Protein AF-A0A536KFS5-F1 (afdb_monomer_lite)

Secondary structure (DSSP, 8-state):
--HHHHHHHHHHHHHHHHHHHHHHHHHHHHHHHTHHHHHHHHHHHHHHHHHHHHHHHHHHHHHHHHHH-HHHHHHTHHHHHHHHHHHHHHHHHHHHHHHHHHTT-TT-TT-HHHHHHHHHHHHHHHHHHHHHHHHHHHHHHHHHHHHHHHS-S----PPPP-

Foldseek 3Di:
DDPVVVVVVVCVCCVVVVVVVVVVVVVVVVCLVVLVVCLVVVLVVLLVVLLVVLVVVLVVVLVVCCVPPVPVCVVCVVVSVVVSNCSRNVVSNVRSVVSSVVSVDSPPPPDPVVVVVVVVVVCVVVVVVVVVVVVVVVVVVVVVVVVDVVVPDDPDPDPDDD

pLDDT: mean 71.2, std 8.99, range [46.97, 86.88]

Structure (mmCIF, N/CA/C/O backbone):
data_AF-A0A536KFS5-F1
#
_entry.id   AF-A0A536KFS5-F1
#
loop_
_atom_site.group_PDB
_atom_site.id
_atom_site.type_symbol
_atom_site.label_atom_id
_atom_site.label_alt_id
_atom_site.label_comp_id
_atom_site.label_asym_id
_atom_site.label_entity_id
_atom_site.label_seq_id
_atom_site.pdbx_PDB_ins_code
_atom_site.Cartn_x
_atom_site.Cartn_y
_atom_site.Cartn_z
_atom_site.occupancy
_atom_site.B_iso_or_equiv
_atom_site.auth_seq_id
_atom_site.auth_comp_id
_atom_site.auth_asym_id
_atom_site.auth_atom_id
_atom_site.pdbx_PDB_model_num
ATOM 1 N N . MET A 1 1 ? -21.446 -21.998 -16.570 1.00 54.97 1 MET A N 1
ATOM 2 C CA . MET A 1 1 ? -21.674 -22.194 -15.118 1.00 54.97 1 MET A CA 1
ATOM 3 C C . MET A 1 1 ? -23.172 -22.225 -14.835 1.00 54.97 1 MET A C 1
ATOM 5 O O . MET A 1 1 ? -23.878 -21.321 -15.257 1.00 54.97 1 MET A O 1
ATOM 9 N N . THR A 1 2 ? -23.673 -23.271 -14.178 1.00 75.81 2 THR A N 1
ATOM 10 C CA . THR A 1 2 ? -25.102 -23.481 -13.879 1.00 75.81 2 THR A CA 1
ATOM 11 C C . THR A 1 2 ? -25.591 -22.550 -12.759 1.00 75.81 2 THR A C 1
ATOM 13 O O . THR A 1 2 ? -24.899 -22.383 -11.758 1.00 75.81 2 THR A O 1
ATOM 16 N N . ARG A 1 3 ? -26.802 -21.974 -12.885 1.00 80.88 3 ARG A N 1
ATOM 17 C CA . ARG A 1 3 ? -27.427 -21.064 -11.888 1.00 80.88 3 ARG A CA 1
ATOM 18 C C . ARG A 1 3 ? -27.338 -21.569 -10.439 1.00 80.88 3 ARG A C 1
ATOM 20 O O . ARG A 1 3 ? -27.138 -20.773 -9.532 1.00 80.88 3 ARG A O 1
ATOM 27 N N . ARG A 1 4 ? -27.426 -22.886 -10.239 1.00 78.12 4 ARG A N 1
ATOM 28 C CA . ARG A 1 4 ? -27.349 -23.548 -8.929 1.00 78.12 4 ARG A CA 1
ATOM 29 C C . ARG A 1 4 ? -25.976 -23.401 -8.256 1.00 78.12 4 ARG A C 1
ATOM 31 O O . ARG A 1 4 ? -25.915 -23.082 -7.079 1.00 78.12 4 ARG A O 1
ATOM 38 N N . ARG A 1 5 ? -24.884 -23.514 -9.025 1.00 75.00 5 ARG A N 1
ATOM 39 C CA . ARG A 1 5 ? -23.508 -23.279 -8.541 1.00 75.00 5 ARG A CA 1
ATOM 40 C C . ARG A 1 5 ? -23.304 -21.822 -8.126 1.00 75.00 5 ARG A C 1
ATOM 42 O O . ARG A 1 5 ? -22.660 -21.558 -7.124 1.00 75.00 5 ARG A O 1
ATOM 49 N N . LEU A 1 6 ? -23.875 -20.879 -8.879 1.00 76.00 6 LEU A N 1
ATOM 50 C CA . LEU A 1 6 ? -23.825 -19.453 -8.534 1.00 76.00 6 LEU A CA 1
ATOM 51 C C . LEU A 1 6 ? -24.622 -19.142 -7.259 1.00 76.00 6 LEU A C 1
ATOM 53 O O . LEU A 1 6 ? -24.188 -18.315 -6.467 1.00 76.00 6 LEU A O 1
ATOM 57 N N . GLN A 1 7 ? -25.755 -19.815 -7.041 1.00 79.44 7 GLN A N 1
ATOM 58 C CA . GLN A 1 7 ? -26.536 -19.690 -5.807 1.00 79.44 7 GLN A CA 1
ATOM 59 C C . GLN A 1 7 ? -25.817 -20.309 -4.605 1.00 79.44 7 GLN A C 1
ATOM 61 O O . GLN A 1 7 ? -25.775 -19.685 -3.553 1.00 79.44 7 GLN A O 1
ATOM 66 N N . GLU A 1 8 ? -25.206 -21.485 -4.764 1.00 80.56 8 GLU A N 1
ATOM 67 C CA . GLU A 1 8 ? -24.381 -22.115 -3.723 1.00 80.56 8 GLU A CA 1
ATOM 68 C C . GLU A 1 8 ? -23.191 -21.231 -3.345 1.00 80.56 8 GLU A C 1
ATOM 70 O O . GLU A 1 8 ? -22.988 -20.949 -2.168 1.00 80.56 8 GLU A O 1
ATOM 75 N N . ILE A 1 9 ? -22.448 -20.721 -4.333 1.00 79.81 9 ILE A N 1
ATOM 76 C CA . ILE A 1 9 ? -21.336 -19.794 -4.092 1.00 79.81 9 ILE A CA 1
ATOM 77 C C . ILE A 1 9 ? -21.851 -18.515 -3.430 1.00 79.81 9 ILE A C 1
ATOM 79 O O . ILE A 1 9 ? -21.252 -18.056 -2.468 1.00 79.81 9 ILE A O 1
ATOM 83 N N . GLY A 1 10 ? -22.972 -17.959 -3.894 1.00 78.62 10 GLY A N 1
ATOM 84 C CA . GLY A 1 10 ? -23.570 -16.765 -3.301 1.00 78.62 10 GLY A CA 1
ATOM 85 C C . GLY A 1 10 ? -23.958 -16.965 -1.836 1.00 78.62 10 GLY A C 1
ATOM 86 O O . GLY A 1 10 ? -23.641 -16.124 -1.003 1.00 78.62 10 GLY A O 1
ATOM 87 N N . LEU A 1 11 ? -24.580 -18.096 -1.503 1.00 79.00 11 LEU A N 1
ATOM 88 C CA . LEU A 1 11 ? -24.971 -18.435 -0.134 1.00 79.00 11 LEU A CA 1
ATOM 89 C C . LEU A 1 11 ? -23.759 -18.679 0.768 1.00 79.00 11 LEU A C 1
ATOM 91 O O . LEU A 1 11 ? -23.747 -18.206 1.900 1.00 79.00 11 LEU A O 1
ATOM 95 N N . VAL A 1 12 ? -22.723 -19.357 0.267 1.00 79.12 12 VAL A N 1
ATOM 96 C CA . VAL A 1 12 ? -21.470 -19.574 1.006 1.00 79.12 12 VAL A CA 1
ATOM 97 C C . VAL A 1 12 ? -20.737 -18.255 1.226 1.00 79.12 12 VAL A C 1
ATOM 99 O O . VAL A 1 12 ? -20.301 -17.969 2.337 1.00 79.12 12 VAL A O 1
ATOM 102 N N . VAL A 1 13 ? -20.641 -17.417 0.195 1.00 80.00 13 VAL A N 1
ATOM 103 C CA . VAL A 1 13 ? -20.000 -16.104 0.290 1.00 80.00 13 VAL A CA 1
ATOM 104 C C . VAL A 1 13 ? -20.747 -15.228 1.287 1.00 80.00 13 VAL A C 1
ATOM 106 O O . VAL A 1 13 ? -20.116 -14.692 2.185 1.00 80.00 13 VAL A O 1
ATOM 109 N N . VAL A 1 14 ? -22.075 -15.125 1.208 1.00 82.81 14 VAL A N 1
ATOM 110 C CA . VAL A 1 14 ? -22.859 -14.339 2.175 1.00 82.81 14 VAL A CA 1
ATOM 111 C C . VAL A 1 14 ? -22.716 -14.916 3.587 1.00 82.81 14 VAL A C 1
ATOM 113 O O . VAL A 1 14 ? -22.417 -14.174 4.519 1.00 82.81 14 VAL A O 1
ATOM 116 N N . GLY A 1 15 ? -22.830 -16.237 3.742 1.00 81.75 15 GLY A N 1
ATOM 117 C CA . GLY A 1 15 ? -22.716 -16.914 5.034 1.00 81.75 15 GLY A CA 1
ATOM 118 C C . GLY A 1 15 ? -21.348 -16.769 5.706 1.00 81.75 15 GLY A C 1
ATOM 119 O O . GLY A 1 15 ? -21.280 -16.775 6.930 1.00 81.75 15 GLY A O 1
ATOM 120 N N . VAL A 1 16 ? -20.269 -16.599 4.936 1.00 86.88 16 VAL A N 1
ATOM 121 C CA . VAL A 1 16 ? -18.904 -16.397 5.455 1.00 86.88 16 VAL A CA 1
ATOM 122 C C . VAL A 1 16 ? -18.572 -14.911 5.620 1.00 86.88 16 VAL A C 1
ATOM 124 O O . VAL A 1 16 ? -17.959 -14.516 6.609 1.00 86.88 16 VAL A O 1
ATOM 127 N N . VAL A 1 17 ? -19.000 -14.058 4.690 1.00 85.00 17 VAL A N 1
ATOM 128 C CA . VAL A 1 17 ? -18.705 -12.619 4.718 1.00 85.00 17 VAL A CA 1
ATOM 129 C C . VAL A 1 17 ? -19.412 -11.929 5.881 1.00 85.00 17 VAL A C 1
ATOM 131 O O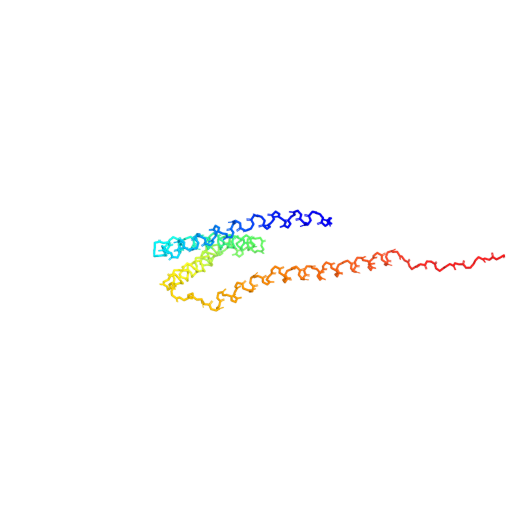 . VAL A 1 17 ? -18.810 -11.070 6.521 1.00 85.00 17 VAL A O 1
ATOM 134 N N . THR A 1 18 ? -20.651 -12.307 6.203 1.00 78.25 18 THR A N 1
ATOM 135 C CA . THR A 1 18 ? -21.397 -11.704 7.318 1.00 78.25 18 THR A CA 1
ATOM 136 C C . THR A 1 18 ? -20.687 -11.857 8.675 1.00 78.25 18 THR A C 1
ATOM 138 O O . THR A 1 18 ? -20.436 -10.831 9.312 1.00 78.25 18 THR A O 1
ATOM 141 N N . PRO A 1 19 ? -20.301 -13.063 9.138 1.00 85.94 19 PRO A N 1
ATOM 142 C CA . PRO A 1 19 ? -19.584 -13.209 10.405 1.00 85.94 19 PRO A CA 1
ATOM 143 C C . PRO A 1 19 ? -18.189 -12.571 10.378 1.00 85.94 19 PRO A C 1
ATOM 145 O O . PRO A 1 19 ? -17.787 -11.975 11.376 1.00 85.94 19 PRO A O 1
ATOM 148 N N . ILE A 1 20 ? -17.476 -12.605 9.245 1.00 85.12 20 ILE A N 1
ATOM 149 C CA . ILE A 1 20 ? -16.197 -11.886 9.095 1.00 85.12 20 ILE A CA 1
ATOM 150 C C . ILE A 1 20 ? -16.399 -10.375 9.265 1.00 85.12 20 ILE A C 1
ATOM 152 O O . ILE A 1 20 ? -15.620 -9.724 9.958 1.00 85.12 20 ILE A O 1
ATOM 156 N N . GLY A 1 21 ? -17.460 -9.817 8.679 1.00 81.06 21 GLY A N 1
ATOM 157 C CA . GLY A 1 21 ? -17.812 -8.407 8.821 1.00 81.06 21 GLY A CA 1
ATOM 158 C C . GLY A 1 21 ? -18.091 -8.021 10.273 1.00 81.06 21 GLY A C 1
ATOM 159 O O . GLY A 1 21 ? -17.579 -7.010 10.747 1.00 81.06 21 GLY A O 1
ATOM 160 N N . ILE A 1 22 ? -18.832 -8.853 11.011 1.00 80.94 22 ILE A N 1
ATOM 161 C CA . ILE A 1 22 ? -19.108 -8.628 12.440 1.00 80.94 22 ILE A CA 1
ATOM 162 C C . ILE A 1 22 ? -17.810 -8.657 13.260 1.00 80.94 22 ILE A C 1
ATOM 164 O O . ILE A 1 22 ? -17.589 -7.769 14.086 1.00 80.94 22 ILE A O 1
ATOM 168 N N . LEU A 1 23 ? -16.926 -9.629 13.006 1.00 83.25 23 LEU A N 1
ATOM 169 C CA . LEU A 1 23 ? -15.613 -9.698 13.655 1.00 83.25 23 LEU A CA 1
ATOM 170 C C . LEU A 1 23 ? -14.772 -8.450 13.365 1.00 83.25 23 LEU A C 1
ATOM 172 O O . LEU A 1 23 ? -14.175 -7.891 14.284 1.00 83.25 23 LEU A O 1
ATOM 176 N N . ALA A 1 24 ? -14.764 -7.982 12.115 1.00 80.62 24 ALA A N 1
ATOM 177 C CA . ALA A 1 24 ? -14.022 -6.793 11.712 1.00 80.62 24 ALA A CA 1
ATOM 178 C C . ALA A 1 24 ? -14.534 -5.524 12.412 1.00 80.62 24 ALA A C 1
ATOM 180 O O . ALA A 1 24 ? -13.728 -4.732 12.899 1.00 80.62 24 ALA A O 1
ATOM 181 N N . VAL A 1 25 ? -15.856 -5.339 12.516 1.00 82.06 25 VAL A N 1
ATOM 182 C CA . VAL A 1 25 ? -16.447 -4.178 13.207 1.00 82.06 25 VAL A CA 1
ATOM 183 C C . VAL A 1 25 ? -16.143 -4.215 14.704 1.00 82.06 25 VAL A C 1
ATOM 185 O O . VAL A 1 25 ? -15.776 -3.191 15.279 1.00 82.06 25 VAL A O 1
ATOM 188 N N . ASN A 1 26 ? -16.243 -5.384 15.340 1.00 74.94 26 ASN A N 1
ATOM 189 C CA . ASN A 1 26 ? -15.949 -5.518 16.766 1.00 74.94 26 ASN A CA 1
ATOM 190 C C . ASN A 1 26 ? -14.460 -5.261 17.063 1.00 74.94 26 ASN A C 1
ATOM 192 O O . ASN A 1 26 ? -14.117 -4.516 17.981 1.00 74.94 26 ASN A O 1
ATOM 196 N N . ALA A 1 27 ? -13.568 -5.795 16.223 1.00 76.56 27 ALA A N 1
ATOM 197 C CA . ALA A 1 27 ? -12.141 -5.501 16.297 1.00 76.56 27 ALA A CA 1
ATOM 198 C C . ALA A 1 27 ? -11.857 -4.003 16.097 1.00 76.56 27 ALA A C 1
ATOM 200 O O . ALA A 1 27 ? -11.077 -3.425 16.850 1.00 76.56 27 ALA A O 1
ATOM 201 N N . ALA A 1 28 ? -12.523 -3.347 15.141 1.00 74.06 28 ALA A N 1
ATOM 202 C CA . ALA A 1 28 ? -12.381 -1.909 14.922 1.00 74.06 28 ALA A CA 1
ATOM 203 C C . ALA A 1 28 ? -12.831 -1.092 16.144 1.00 74.06 28 ALA A C 1
ATOM 205 O O . ALA A 1 28 ? -12.130 -0.165 16.544 1.00 74.06 28 ALA A O 1
ATOM 206 N N . ALA A 1 29 ? -13.947 -1.459 16.779 1.00 76.31 29 ALA A N 1
ATOM 207 C CA . ALA A 1 29 ? -14.427 -0.806 17.997 1.00 76.31 29 ALA A CA 1
ATOM 208 C C . ALA A 1 29 ? -13.441 -0.966 19.169 1.00 76.31 29 ALA A C 1
ATOM 210 O O . ALA A 1 29 ? -13.181 -0.011 19.903 1.00 76.31 29 ALA A O 1
ATOM 211 N N . PHE A 1 30 ? -12.848 -2.153 19.317 1.00 77.81 30 PHE A N 1
ATOM 212 C CA . PHE A 1 30 ? -11.805 -2.410 20.308 1.00 77.81 30 PHE A CA 1
ATOM 213 C C . PHE A 1 30 ? -10.545 -1.574 20.046 1.00 77.81 30 PHE A C 1
ATOM 215 O O . PHE A 1 30 ? -10.058 -0.892 20.947 1.00 77.81 30 PHE A O 1
ATOM 222 N N . VAL A 1 31 ? -10.062 -1.552 18.798 1.00 77.19 31 VAL A N 1
ATOM 223 C CA . VAL A 1 31 ? -8.906 -0.737 18.395 1.00 77.19 31 VAL A CA 1
ATOM 224 C C . VAL A 1 31 ? -9.178 0.742 18.645 1.00 77.19 31 VAL A C 1
ATOM 226 O O . VAL A 1 31 ? -8.319 1.405 19.211 1.00 77.19 31 VAL A O 1
ATOM 229 N N . MET A 1 32 ? -10.373 1.251 18.315 1.00 73.69 32 MET A N 1
ATOM 230 C CA . MET A 1 32 ? -10.771 2.637 18.597 1.00 73.69 32 MET A CA 1
ATOM 231 C C . MET A 1 32 ? -10.704 2.975 20.090 1.00 73.69 32 MET A C 1
ATOM 233 O O . MET A 1 32 ? -10.247 4.054 20.460 1.00 73.69 32 MET A O 1
ATOM 237 N N . ARG A 1 33 ? -11.107 2.042 20.958 1.00 75.94 33 ARG A N 1
ATOM 238 C CA . ARG A 1 33 ? -11.070 2.226 22.414 1.00 75.94 33 ARG A CA 1
ATOM 239 C C . ARG A 1 33 ? -9.652 2.194 22.991 1.00 75.94 33 ARG A C 1
ATOM 241 O O . ARG A 1 33 ? -9.429 2.754 24.063 1.00 75.94 33 ARG A O 1
ATOM 248 N N . HIS A 1 34 ? -8.703 1.553 22.311 1.00 78.00 34 HIS A N 1
ATOM 249 C CA . HIS A 1 34 ? -7.307 1.403 22.748 1.00 78.00 34 HIS A CA 1
ATOM 250 C C . HIS A 1 34 ? -6.314 2.024 21.753 1.00 78.00 34 HIS A C 1
ATOM 252 O O . HIS A 1 34 ? -5.152 1.626 21.673 1.00 78.00 34 HIS A O 1
ATOM 258 N N . LEU A 1 35 ? -6.762 3.035 20.998 1.00 71.44 35 LEU A N 1
ATOM 259 C CA . LEU A 1 35 ? -5.992 3.666 19.924 1.00 71.44 35 LEU A CA 1
ATOM 260 C C . LEU A 1 35 ? -4.605 4.101 20.385 1.00 71.44 35 LEU A C 1
ATOM 262 O O . LEU A 1 35 ? -3.624 3.847 19.698 1.00 71.44 35 LEU A O 1
ATOM 266 N N . THR A 1 36 ? -4.503 4.714 21.560 1.00 71.44 36 THR A N 1
ATOM 267 C CA . THR A 1 36 ? -3.236 5.227 22.092 1.00 71.44 36 THR A CA 1
ATOM 268 C C . THR A 1 36 ? -2.177 4.131 22.243 1.00 71.44 36 THR A C 1
ATOM 270 O O . THR A 1 36 ? -1.013 4.365 21.928 1.00 71.44 36 THR A O 1
ATOM 273 N N . GLU A 1 37 ? -2.584 2.927 22.644 1.00 75.75 37 GLU A N 1
ATOM 274 C CA . GLU A 1 37 ? -1.699 1.771 22.824 1.00 75.75 37 GLU A CA 1
ATOM 275 C C . GLU A 1 37 ? -1.390 1.087 21.483 1.00 75.75 37 GLU A C 1
ATOM 277 O O . GLU A 1 37 ? -0.242 0.742 21.199 1.00 75.75 37 GLU A O 1
ATOM 282 N N . PHE A 1 38 ? -2.387 0.960 20.599 1.00 77.25 38 PHE A N 1
ATOM 283 C CA . PHE A 1 38 ? -2.222 0.318 19.289 1.00 77.25 38 PHE A CA 1
ATOM 284 C C . PHE A 1 38 ? -1.524 1.189 18.243 1.00 77.25 38 PHE A C 1
ATOM 286 O O . PHE A 1 38 ? -1.043 0.668 17.239 1.00 77.25 38 PHE A O 1
ATOM 293 N N . ARG A 1 39 ? -1.434 2.502 18.454 1.00 77.19 39 ARG A N 1
ATOM 294 C CA . ARG A 1 39 ? -0.876 3.466 17.495 1.00 77.19 39 ARG A CA 1
ATOM 295 C C . ARG A 1 39 ? 0.535 3.145 17.043 1.00 77.19 39 ARG A C 1
ATOM 297 O O . ARG A 1 39 ? 0.812 3.153 15.845 1.00 77.19 39 ARG A O 1
ATOM 304 N N . VAL A 1 40 ? 1.417 2.852 17.993 1.00 76.56 40 VAL A N 1
ATOM 305 C CA . VAL A 1 40 ? 2.806 2.495 17.686 1.00 76.56 40 VAL A CA 1
ATOM 306 C C . VAL A 1 40 ? 2.854 1.143 16.980 1.00 76.56 40 VAL A C 1
ATOM 308 O O . VAL A 1 40 ? 3.579 0.998 16.001 1.00 76.56 40 VAL A O 1
ATOM 311 N N . GLY A 1 41 ? 2.024 0.186 17.407 1.00 81.88 41 GLY A N 1
ATOM 312 C CA . GLY A 1 41 ? 1.909 -1.126 16.770 1.00 81.88 41 GLY A CA 1
ATOM 313 C C . GLY A 1 41 ? 1.434 -1.046 15.317 1.00 81.88 41 GLY A C 1
ATOM 314 O O . GLY A 1 41 ? 2.047 -1.650 14.442 1.00 81.88 41 GLY A O 1
ATOM 315 N N . LEU A 1 42 ? 0.397 -0.254 15.032 1.00 81.00 42 LEU A N 1
ATOM 316 C CA . LEU A 1 42 ? -0.122 -0.034 13.679 1.00 81.00 42 LEU A CA 1
ATOM 317 C C . LEU A 1 42 ? 0.872 0.730 12.803 1.00 81.00 42 LEU A C 1
ATOM 319 O O . LEU A 1 42 ? 1.073 0.352 11.652 1.00 81.00 42 LEU A O 1
ATOM 323 N N . ALA A 1 43 ? 1.532 1.761 13.336 1.00 79.25 43 ALA A N 1
ATOM 324 C CA . ALA A 1 43 ? 2.570 2.483 12.605 1.00 79.25 43 ALA A CA 1
ATOM 325 C C . ALA A 1 43 ? 3.773 1.579 12.287 1.00 79.25 43 ALA A C 1
ATOM 327 O O . ALA A 1 43 ? 4.267 1.588 11.160 1.00 79.25 43 ALA A O 1
ATOM 328 N N . ALA A 1 44 ? 4.206 0.748 13.240 1.00 78.56 44 ALA A N 1
ATOM 329 C CA . ALA A 1 44 ? 5.272 -0.228 13.035 1.00 78.56 44 ALA A CA 1
ATOM 330 C C . ALA A 1 44 ? 4.868 -1.304 12.017 1.00 78.56 44 ALA A C 1
ATOM 332 O O . ALA A 1 44 ? 5.635 -1.604 11.106 1.00 78.56 44 ALA A O 1
ATOM 333 N N . ALA A 1 45 ? 3.650 -1.841 12.109 1.00 81.44 45 ALA A N 1
ATOM 334 C CA . ALA A 1 45 ? 3.132 -2.814 11.151 1.00 81.44 45 ALA A CA 1
ATOM 335 C C . ALA A 1 45 ? 3.024 -2.221 9.737 1.00 81.44 45 ALA A C 1
ATOM 337 O O . ALA A 1 45 ? 3.430 -2.866 8.770 1.00 81.44 45 ALA A O 1
ATOM 338 N N . ALA A 1 46 ? 2.547 -0.979 9.608 1.00 82.88 46 ALA A N 1
ATOM 339 C CA . ALA A 1 46 ? 2.501 -0.258 8.340 1.00 82.88 46 ALA A CA 1
ATOM 340 C C . ALA A 1 46 ? 3.907 -0.029 7.764 1.00 82.88 46 ALA A C 1
ATOM 342 O O . ALA A 1 46 ? 4.112 -0.207 6.565 1.00 82.88 46 ALA A O 1
ATOM 343 N N . LEU A 1 47 ? 4.886 0.299 8.613 1.00 79.06 47 LEU A N 1
ATOM 344 C CA . LEU A 1 47 ? 6.284 0.451 8.212 1.00 79.06 47 LEU A CA 1
ATOM 345 C C . LEU A 1 47 ? 6.865 -0.871 7.704 1.00 79.06 47 LEU A C 1
ATOM 347 O O . LEU A 1 47 ? 7.418 -0.910 6.608 1.00 79.06 47 LEU A O 1
ATOM 351 N N . VAL A 1 48 ? 6.702 -1.959 8.462 1.00 83.25 48 VAL A N 1
ATOM 352 C CA . VAL A 1 48 ? 7.198 -3.293 8.089 1.00 83.25 48 VAL A CA 1
ATOM 353 C C . VAL A 1 48 ? 6.535 -3.770 6.799 1.00 83.25 48 VAL A C 1
ATOM 355 O O . VAL A 1 48 ? 7.225 -4.191 5.873 1.00 83.25 48 VAL A O 1
ATOM 358 N N . SER A 1 49 ? 5.211 -3.649 6.692 1.00 80.56 49 SER A N 1
ATOM 359 C CA . SER A 1 49 ? 4.478 -4.023 5.481 1.00 80.56 49 SER A CA 1
ATOM 360 C C . SER A 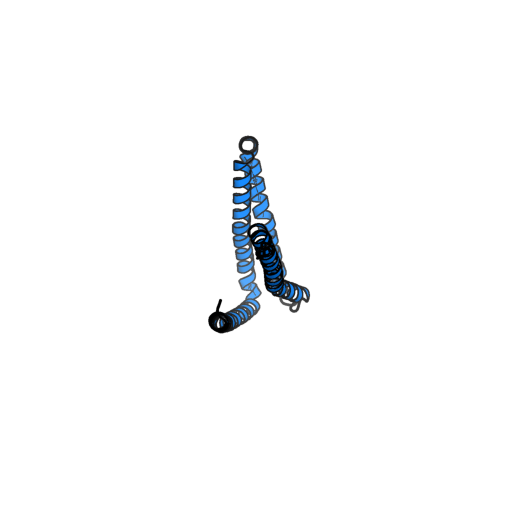1 49 ? 4.902 -3.177 4.280 1.00 80.56 49 SER A C 1
ATOM 362 O O . SER A 1 49 ? 5.093 -3.720 3.192 1.00 80.56 49 SER A O 1
ATOM 364 N N . GLY A 1 50 ? 5.090 -1.867 4.465 1.00 75.81 50 GLY A N 1
ATOM 365 C CA . GLY A 1 50 ? 5.588 -0.965 3.430 1.00 75.81 50 GLY A CA 1
ATOM 366 C C . GLY A 1 50 ? 6.989 -1.354 2.969 1.00 75.81 50 GLY A C 1
ATOM 367 O O . GLY A 1 50 ? 7.227 -1.474 1.770 1.00 75.81 50 GLY A O 1
ATOM 368 N N . MET A 1 51 ? 7.900 -1.637 3.903 1.00 76.81 51 MET A N 1
ATOM 369 C CA . MET A 1 51 ? 9.267 -2.045 3.577 1.00 76.81 51 MET A CA 1
ATOM 370 C C . MET A 1 51 ? 9.306 -3.382 2.845 1.00 76.81 51 MET A C 1
ATOM 372 O O . MET A 1 51 ? 10.079 -3.528 1.903 1.00 76.81 51 MET A O 1
ATOM 376 N N . LEU A 1 52 ? 8.467 -4.344 3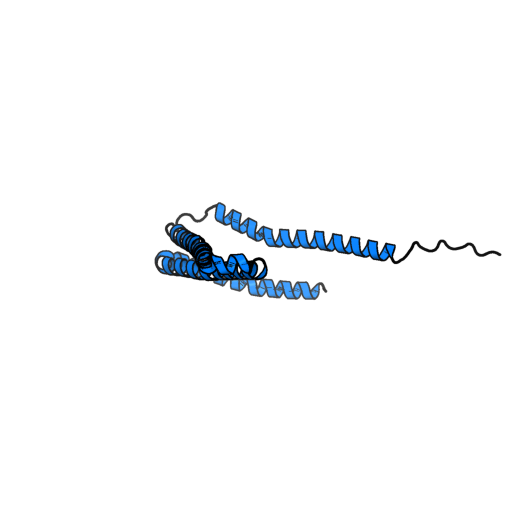.234 1.00 85.69 52 LEU A N 1
ATOM 377 C CA . LEU A 1 52 ? 8.363 -5.623 2.536 1.00 85.69 52 LEU A CA 1
ATOM 378 C C . LEU A 1 52 ? 7.825 -5.424 1.115 1.00 85.69 52 LEU A C 1
ATOM 380 O O . LEU A 1 52 ? 8.467 -5.847 0.156 1.00 85.69 52 LEU A O 1
ATOM 384 N N . LEU A 1 53 ? 6.695 -4.730 0.954 1.00 76.94 53 LEU A N 1
ATOM 385 C CA . LEU A 1 53 ? 6.052 -4.551 -0.350 1.00 76.94 53 LEU A CA 1
ATOM 386 C C . LEU A 1 53 ? 6.924 -3.730 -1.311 1.00 76.94 53 LEU A C 1
ATOM 388 O O . LEU A 1 53 ? 7.167 -4.139 -2.450 1.00 76.94 53 LEU A O 1
ATOM 392 N N . ASN A 1 54 ? 7.461 -2.608 -0.831 1.00 79.75 54 ASN A N 1
ATOM 393 C CA . ASN A 1 54 ? 8.374 -1.780 -1.608 1.00 79.75 54 ASN A CA 1
ATOM 394 C C . ASN A 1 54 ? 9.709 -2.506 -1.837 1.00 79.75 54 ASN A C 1
ATOM 396 O O . ASN A 1 54 ? 10.289 -2.383 -2.911 1.00 79.75 54 ASN A O 1
ATOM 400 N N . GLY A 1 55 ? 10.185 -3.309 -0.880 1.00 77.31 55 GLY A N 1
ATOM 401 C CA . GLY A 1 55 ? 11.390 -4.134 -1.006 1.00 77.31 55 GLY A CA 1
ATOM 402 C C . GLY A 1 55 ? 11.289 -5.170 -2.123 1.00 77.31 55 GLY A C 1
ATOM 403 O O . GLY A 1 55 ? 12.225 -5.317 -2.911 1.00 77.31 55 GLY A O 1
ATOM 404 N N . LEU A 1 56 ? 10.134 -5.831 -2.263 1.00 79.62 56 LEU A N 1
ATOM 405 C CA . LEU A 1 56 ? 9.847 -6.706 -3.402 1.00 79.62 56 LEU A CA 1
ATOM 406 C C . LEU A 1 56 ? 9.827 -5.930 -4.727 1.00 79.62 56 LEU A C 1
ATOM 408 O O . LEU A 1 56 ? 10.396 -6.404 -5.712 1.00 79.62 56 LEU A O 1
ATOM 412 N N . ALA A 1 57 ? 9.227 -4.737 -4.756 1.00 75.19 57 ALA A N 1
ATOM 413 C CA . ALA A 1 57 ? 9.218 -3.882 -5.943 1.00 75.19 57 ALA A CA 1
ATOM 414 C C . ALA A 1 57 ? 10.636 -3.429 -6.337 1.00 75.19 57 ALA A C 1
ATOM 416 O O . ALA A 1 57 ? 11.012 -3.502 -7.506 1.00 75.19 57 ALA A O 1
ATOM 417 N N . ALA A 1 58 ? 11.459 -3.044 -5.362 1.00 76.88 58 ALA A N 1
ATOM 418 C CA . ALA A 1 58 ? 12.851 -2.667 -5.569 1.00 76.88 58 ALA A CA 1
ATOM 419 C C . ALA A 1 58 ? 13.705 -3.852 -6.038 1.00 76.88 58 ALA A C 1
ATOM 421 O O . ALA A 1 58 ? 14.509 -3.717 -6.960 1.00 76.88 58 ALA A O 1
ATOM 422 N N . TRP A 1 59 ? 13.496 -5.041 -5.469 1.00 80.12 59 TRP A N 1
ATOM 423 C CA . TRP A 1 59 ? 14.139 -6.264 -5.942 1.00 80.12 59 TRP A CA 1
ATOM 424 C C . TRP A 1 59 ? 13.731 -6.604 -7.380 1.00 80.12 59 TRP A C 1
ATOM 426 O O . TRP A 1 59 ? 14.589 -6.931 -8.202 1.00 80.12 59 TRP A O 1
ATOM 436 N N . ALA A 1 60 ? 12.445 -6.478 -7.716 1.00 78.44 60 ALA A N 1
ATOM 437 C CA . ALA A 1 60 ? 11.949 -6.681 -9.073 1.00 78.44 60 ALA A CA 1
ATOM 438 C C . ALA A 1 60 ? 12.556 -5.664 -10.056 1.00 78.44 60 ALA A C 1
ATOM 440 O O . ALA A 1 60 ? 13.004 -6.054 -11.136 1.00 78.44 60 ALA A O 1
ATOM 441 N N . ALA A 1 61 ? 12.662 -4.392 -9.660 1.00 75.56 61 ALA A N 1
ATOM 442 C CA . ALA A 1 61 ? 13.285 -3.332 -10.450 1.00 75.56 61 ALA A CA 1
ATOM 443 C C . ALA A 1 61 ? 14.782 -3.592 -10.689 1.00 75.56 61 ALA A C 1
ATOM 445 O O . ALA A 1 61 ? 15.253 -3.520 -11.824 1.00 75.56 61 ALA A O 1
ATOM 446 N N . ILE A 1 62 ? 15.525 -3.992 -9.651 1.00 78.31 62 ILE A N 1
ATOM 447 C CA . ILE A 1 62 ? 16.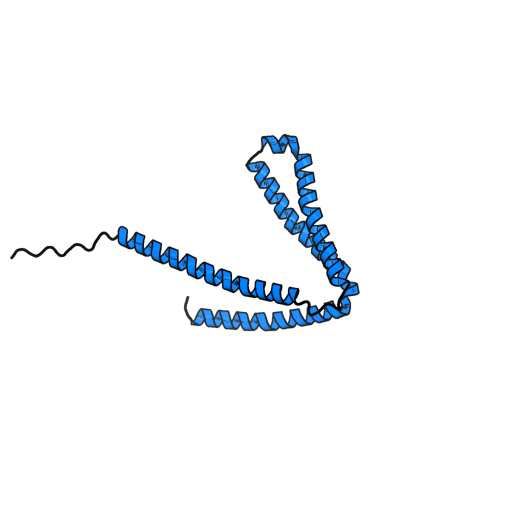932 -4.397 -9.773 1.00 78.31 62 ILE A CA 1
ATOM 448 C C . ILE A 1 62 ? 17.070 -5.615 -10.692 1.00 78.31 62 ILE A C 1
ATOM 450 O O . ILE A 1 62 ? 17.965 -5.663 -11.537 1.00 78.31 62 ILE A O 1
ATOM 454 N N . ARG A 1 63 ? 16.196 -6.616 -10.547 1.00 77.38 63 ARG A N 1
ATOM 455 C CA . ARG A 1 63 ? 16.208 -7.826 -11.378 1.00 77.38 63 ARG A CA 1
ATOM 456 C C . ARG A 1 63 ? 15.943 -7.502 -12.847 1.00 77.38 63 ARG A C 1
ATOM 458 O O . ARG A 1 63 ? 16.573 -8.106 -13.714 1.00 77.38 63 ARG A O 1
ATOM 465 N N . PHE A 1 64 ? 15.051 -6.556 -13.123 1.00 72.19 64 PHE A N 1
ATOM 466 C CA . PHE A 1 64 ? 14.782 -6.054 -14.467 1.00 72.19 64 PHE A CA 1
ATOM 467 C C . PHE A 1 64 ? 15.991 -5.293 -15.035 1.00 72.19 64 PHE A C 1
ATOM 469 O O . PHE A 1 64 ? 16.449 -5.606 -16.133 1.00 72.19 64 PHE A O 1
ATOM 476 N N . ALA A 1 65 ? 16.586 -4.385 -14.254 1.00 70.62 65 ALA A N 1
ATOM 477 C CA . ALA A 1 65 ? 17.777 -3.630 -14.647 1.00 70.62 65 ALA A CA 1
ATOM 478 C C . ALA A 1 65 ? 18.986 -4.539 -14.935 1.00 70.62 65 ALA A C 1
ATOM 480 O O . ALA A 1 65 ? 19.656 -4.367 -15.950 1.00 70.62 65 ALA A O 1
ATOM 481 N N . ARG A 1 66 ? 19.223 -5.568 -14.108 1.00 69.44 66 ARG A N 1
ATOM 482 C CA . ARG A 1 66 ? 20.295 -6.558 -14.332 1.00 69.44 66 ARG A CA 1
ATOM 483 C C . ARG A 1 66 ? 20.118 -7.364 -15.617 1.00 69.44 66 ARG A C 1
ATOM 485 O O . ARG A 1 66 ? 21.117 -7.772 -16.198 1.00 69.44 66 ARG A O 1
ATOM 492 N N . ARG A 1 67 ? 18.876 -7.634 -16.031 1.00 73.69 67 ARG A N 1
ATOM 493 C CA . ARG A 1 67 ? 18.583 -8.397 -17.256 1.00 73.69 67 ARG A CA 1
ATOM 494 C C . ARG A 1 67 ? 18.701 -7.546 -18.518 1.00 73.69 67 ARG A C 1
ATOM 496 O O . ARG A 1 67 ? 19.170 -8.059 -19.523 1.00 73.69 67 ARG A O 1
ATOM 503 N N . ASN A 1 68 ? 18.310 -6.273 -18.452 1.00 73.25 68 ASN A N 1
ATOM 504 C CA . ASN A 1 68 ? 18.241 -5.404 -19.629 1.00 73.25 68 ASN A CA 1
ATOM 505 C C . ASN A 1 68 ? 19.474 -4.506 -19.826 1.00 73.25 68 ASN A C 1
ATOM 507 O O . ASN A 1 68 ? 19.732 -4.091 -20.949 1.00 73.25 68 ASN A O 1
ATOM 511 N N . ALA A 1 69 ? 20.244 -4.208 -18.773 1.00 67.06 69 ALA A N 1
ATOM 512 C CA . ALA A 1 69 ? 21.423 -3.337 -18.848 1.00 67.06 69 ALA A CA 1
ATOM 513 C C . ALA A 1 69 ? 22.567 -3.819 -17.923 1.00 67.06 69 ALA A C 1
ATOM 515 O O . ALA A 1 69 ? 22.899 -3.158 -16.933 1.00 67.06 69 ALA A O 1
ATOM 516 N N . PRO A 1 70 ? 23.196 -4.974 -18.221 1.00 70.88 70 PRO A N 1
ATOM 517 C CA . PRO A 1 70 ? 24.191 -5.591 -17.340 1.00 70.88 70 PRO A CA 1
ATOM 518 C C . PRO A 1 70 ? 25.480 -4.764 -17.175 1.00 70.88 70 PRO A C 1
ATOM 520 O O . PRO A 1 70 ? 26.047 -4.756 -16.083 1.00 70.88 70 PRO A O 1
ATOM 523 N N . LEU A 1 71 ? 25.913 -4.038 -18.214 1.00 64.81 71 LEU A N 1
ATOM 524 C CA . LEU A 1 71 ? 27.133 -3.213 -18.202 1.00 64.81 71 LEU A CA 1
ATOM 525 C C . LEU A 1 71 ? 27.014 -1.987 -17.278 1.00 64.81 71 LEU A C 1
ATOM 527 O O . LEU A 1 71 ? 27.866 -1.791 -16.418 1.00 64.81 71 LEU A O 1
ATOM 531 N N . LEU A 1 72 ? 25.916 -1.222 -17.358 1.00 62.59 72 LEU A N 1
ATOM 532 C CA . LEU A 1 72 ? 25.673 -0.082 -16.455 1.00 62.59 72 LEU A CA 1
ATOM 533 C C . LEU A 1 72 ? 25.469 -0.525 -14.998 1.00 62.59 72 LEU A C 1
ATOM 535 O O . LEU A 1 72 ? 25.864 0.171 -14.064 1.00 62.59 72 LEU A O 1
ATOM 539 N N . TYR A 1 73 ? 24.844 -1.687 -14.786 1.00 61.41 73 TYR A N 1
ATOM 540 C CA . TYR A 1 73 ? 24.595 -2.192 -13.439 1.00 61.41 73 TYR A CA 1
ATOM 541 C C . TYR A 1 73 ? 25.884 -2.637 -12.731 1.00 61.41 73 TYR A C 1
ATOM 543 O O . TYR A 1 73 ? 25.976 -2.518 -11.509 1.00 61.41 73 TYR A O 1
ATOM 551 N N . ALA A 1 74 ? 26.876 -3.146 -13.469 1.00 67.25 74 ALA A N 1
ATOM 552 C CA . ALA A 1 74 ? 28.164 -3.549 -12.907 1.00 67.25 74 ALA A CA 1
ATOM 553 C C . ALA A 1 74 ? 28.967 -2.342 -12.387 1.00 67.25 74 ALA A C 1
ATOM 555 O O . ALA A 1 74 ? 29.474 -2.395 -11.266 1.00 67.25 74 ALA A O 1
ATOM 556 N N . GLU A 1 75 ? 28.994 -1.247 -13.153 1.00 74.50 75 GLU A N 1
ATOM 557 C CA . GLU A 1 75 ? 29.697 0.003 -12.825 1.00 74.50 75 GLU A CA 1
ATOM 558 C C . GLU A 1 75 ? 29.044 0.739 -11.632 1.00 74.50 75 GLU A C 1
ATOM 560 O O . GLU A 1 75 ? 29.718 1.168 -10.697 1.00 74.50 75 GLU A O 1
ATOM 565 N N . TYR A 1 76 ? 27.705 0.814 -11.601 1.00 75.88 76 TYR A N 1
ATOM 566 C CA . TYR A 1 76 ? 26.950 1.621 -10.625 1.00 75.88 76 TYR A CA 1
ATOM 567 C C . TYR A 1 76 ? 26.230 0.810 -9.539 1.00 75.88 76 TYR A C 1
ATOM 569 O O . TYR A 1 76 ? 25.321 1.316 -8.875 1.00 75.88 76 TYR A O 1
ATOM 577 N N . ARG A 1 77 ? 26.631 -0.444 -9.297 1.00 71.25 77 ARG A N 1
ATOM 578 C CA . ARG A 1 77 ? 25.945 -1.370 -8.374 1.00 71.25 77 ARG A CA 1
ATOM 579 C C . ARG A 1 77 ? 25.652 -0.777 -6.989 1.00 71.25 77 ARG A C 1
ATOM 581 O O . ARG A 1 77 ? 24.575 -1.014 -6.444 1.00 71.25 77 ARG A O 1
ATOM 588 N N . ARG A 1 78 ? 26.592 -0.017 -6.408 1.00 75.00 78 ARG A N 1
ATOM 589 C CA . ARG A 1 78 ? 26.413 0.623 -5.087 1.00 75.00 78 ARG A CA 1
ATOM 590 C C . ARG A 1 78 ? 25.356 1.728 -5.121 1.00 75.00 78 ARG A C 1
ATOM 592 O O . ARG A 1 78 ? 24.530 1.791 -4.218 1.00 75.00 78 ARG A O 1
ATOM 599 N N . VAL A 1 79 ? 25.349 2.545 -6.174 1.00 77.12 79 VAL A N 1
ATOM 600 C CA . VAL A 1 79 ? 24.366 3.624 -6.367 1.00 77.12 79 VAL A CA 1
ATOM 601 C C . VAL A 1 79 ? 22.979 3.041 -6.628 1.00 77.12 79 VAL A C 1
ATOM 603 O O . VAL A 1 79 ? 22.009 3.497 -6.037 1.00 77.12 79 VAL A O 1
ATOM 606 N N . ALA A 1 80 ? 22.879 1.976 -7.429 1.00 75.62 80 ALA A N 1
ATOM 607 C CA . ALA A 1 80 ? 21.617 1.283 -7.681 1.00 75.62 80 ALA A CA 1
ATOM 608 C C . ALA A 1 80 ? 21.023 0.665 -6.401 1.00 75.62 80 ALA A C 1
ATOM 610 O O . ALA A 1 80 ? 19.816 0.744 -6.181 1.00 75.62 80 ALA A O 1
ATOM 611 N N . LEU A 1 81 ? 21.864 0.087 -5.535 1.00 74.94 81 LEU A N 1
ATOM 612 C CA . LEU A 1 81 ? 21.447 -0.405 -4.217 1.00 74.94 81 LEU A CA 1
ATOM 613 C C . LEU A 1 81 ? 21.005 0.734 -3.294 1.00 74.94 81 LEU A C 1
ATOM 615 O O . LEU A 1 81 ? 19.949 0.628 -2.680 1.00 74.94 81 LEU A O 1
ATOM 619 N N . ALA A 1 82 ? 21.765 1.828 -3.225 1.00 78.69 82 ALA A N 1
ATOM 620 C CA . ALA A 1 82 ? 21.397 2.993 -2.423 1.00 78.69 82 ALA A CA 1
ATOM 621 C C . ALA A 1 82 ? 20.066 3.609 -2.888 1.00 78.69 82 ALA A C 1
ATOM 623 O O . ALA A 1 82 ? 19.196 3.885 -2.065 1.00 78.69 82 ALA A O 1
ATOM 624 N N . ALA A 1 83 ? 19.870 3.748 -4.203 1.00 77.75 83 ALA A N 1
ATOM 625 C CA . ALA A 1 83 ? 18.631 4.243 -4.795 1.00 77.75 83 ALA A CA 1
ATOM 626 C C . ALA A 1 83 ? 17.447 3.311 -4.505 1.00 77.75 83 ALA A C 1
ATOM 628 O O . ALA A 1 83 ? 16.374 3.784 -4.146 1.00 77.75 83 ALA A O 1
ATOM 629 N N . ALA A 1 84 ? 17.645 1.994 -4.593 1.00 74.44 84 ALA A N 1
ATOM 630 C CA . ALA A 1 84 ? 16.629 1.012 -4.237 1.00 74.44 84 ALA A CA 1
ATOM 631 C C . ALA A 1 84 ? 16.250 1.093 -2.752 1.00 74.44 84 ALA A C 1
ATOM 633 O O . ALA A 1 84 ? 15.069 1.115 -2.428 1.00 74.44 84 ALA A O 1
ATOM 634 N N . VAL A 1 85 ? 17.227 1.200 -1.848 1.00 76.88 85 VAL A N 1
ATOM 635 C CA . VAL A 1 85 ? 16.963 1.361 -0.410 1.00 76.88 85 VAL A CA 1
ATOM 636 C C . VAL A 1 85 ? 16.195 2.654 -0.138 1.00 76.88 85 VAL A C 1
ATOM 638 O O . VAL A 1 85 ? 15.204 2.617 0.584 1.00 76.88 85 VAL A O 1
ATOM 641 N N . LEU A 1 86 ? 16.581 3.775 -0.753 1.00 81.44 86 LEU A N 1
ATOM 642 C CA . LEU A 1 86 ? 15.859 5.049 -0.645 1.00 81.44 86 LEU A CA 1
ATOM 643 C C . LEU A 1 86 ? 14.427 4.946 -1.183 1.00 81.44 86 LEU A C 1
ATOM 645 O O . LEU A 1 86 ? 13.491 5.388 -0.521 1.00 81.44 86 LEU A O 1
ATOM 649 N N . PHE A 1 87 ? 14.247 4.305 -2.337 1.00 79.12 87 PHE A N 1
ATOM 650 C CA . PHE A 1 87 ? 12.939 4.084 -2.951 1.00 79.12 87 PHE A CA 1
ATOM 651 C C . PHE A 1 87 ? 12.011 3.231 -2.075 1.00 79.12 87 PHE A C 1
ATOM 653 O O . PHE A 1 87 ? 10.799 3.374 -2.145 1.00 79.12 87 PHE A O 1
ATOM 660 N N . VAL A 1 88 ? 12.563 2.366 -1.223 1.00 79.06 88 VAL A N 1
ATOM 661 C CA . VAL A 1 88 ? 11.794 1.550 -0.273 1.00 79.06 88 VAL A CA 1
ATOM 662 C C . VAL A 1 88 ? 11.548 2.289 1.030 1.00 79.06 88 VAL A C 1
ATOM 664 O O . VAL A 1 88 ? 10.423 2.323 1.528 1.00 79.06 88 VAL A O 1
ATOM 667 N N . ALA A 1 89 ? 12.598 2.867 1.599 1.00 78.50 89 ALA A N 1
ATOM 668 C CA . ALA A 1 89 ? 12.567 3.457 2.924 1.00 78.50 89 ALA A CA 1
ATOM 669 C C . ALA A 1 89 ? 11.712 4.725 2.954 1.00 78.50 89 ALA A C 1
ATOM 671 O O . ALA A 1 89 ? 10.906 4.881 3.866 1.00 78.50 89 ALA A O 1
ATOM 672 N N . VAL A 1 90 ? 11.835 5.598 1.947 1.00 84.62 90 VAL A N 1
ATOM 673 C CA . VAL A 1 90 ? 11.137 6.891 1.929 1.00 84.62 90 VAL A CA 1
ATOM 674 C C . VAL A 1 90 ? 9.615 6.713 1.888 1.00 84.62 90 VAL A C 1
ATOM 676 O O . VAL A 1 90 ? 8.953 7.218 2.795 1.00 84.62 90 VAL A O 1
ATOM 679 N N . PRO A 1 91 ? 9.018 5.955 0.947 1.00 76.50 91 PRO A N 1
ATOM 680 C CA . PRO A 1 91 ? 7.567 5.780 0.915 1.00 76.50 91 PRO A CA 1
ATOM 681 C C . PRO A 1 91 ? 7.041 5.016 2.131 1.00 76.50 91 PRO A C 1
ATOM 683 O O . PRO A 1 91 ? 5.971 5.346 2.630 1.00 76.50 91 PRO A O 1
ATOM 686 N N . SER A 1 92 ? 7.800 4.036 2.638 1.00 77.94 92 SER A N 1
ATOM 687 C CA . SER A 1 92 ? 7.402 3.252 3.818 1.00 77.94 92 SER A CA 1
ATOM 688 C C . SER A 1 92 ? 7.408 4.094 5.097 1.00 77.94 92 SER A C 1
ATOM 690 O O . SER A 1 92 ? 6.503 3.983 5.925 1.00 77.94 92 SER A O 1
ATOM 692 N N . ALA A 1 93 ? 8.402 4.972 5.250 1.00 77.88 93 ALA A N 1
ATOM 693 C CA . ALA A 1 93 ? 8.457 5.924 6.350 1.00 77.88 93 ALA A CA 1
ATOM 694 C C . ALA A 1 93 ? 7.326 6.953 6.241 1.00 77.88 93 ALA A C 1
ATOM 696 O O . ALA A 1 93 ? 6.664 7.229 7.238 1.00 77.88 93 ALA A O 1
ATOM 697 N N . ILE A 1 94 ? 7.044 7.460 5.034 1.00 79.69 94 ILE A N 1
ATOM 698 C CA . ILE A 1 94 ? 5.923 8.378 4.787 1.00 79.69 94 ILE A CA 1
ATOM 699 C C . ILE A 1 94 ? 4.590 7.710 5.143 1.00 79.69 94 ILE A C 1
ATOM 701 O O . ILE A 1 94 ? 3.795 8.303 5.869 1.00 79.69 94 ILE A O 1
ATOM 705 N N . SER A 1 95 ? 4.347 6.470 4.706 1.00 70.38 95 SER A N 1
ATOM 706 C CA . SER A 1 95 ? 3.101 5.758 5.015 1.00 70.38 95 SER A CA 1
ATOM 707 C C . SER A 1 95 ? 2.943 5.486 6.509 1.00 70.38 95 SER A C 1
ATOM 709 O O . SER A 1 95 ? 1.851 5.648 7.055 1.00 70.38 95 SER A O 1
ATOM 711 N N . ALA A 1 96 ? 4.027 5.113 7.192 1.00 76.25 96 ALA A N 1
ATOM 712 C CA . ALA A 1 96 ? 4.022 4.893 8.635 1.00 76.25 96 ALA A CA 1
ATOM 713 C C . ALA A 1 96 ? 3.780 6.198 9.405 1.00 76.25 96 ALA A C 1
ATOM 715 O O . ALA A 1 96 ? 2.987 6.226 10.345 1.00 76.25 96 ALA A O 1
ATOM 716 N N . TYR A 1 97 ? 4.407 7.292 8.969 1.00 77.31 97 TYR A N 1
ATOM 717 C CA . TYR A 1 97 ? 4.235 8.617 9.553 1.00 77.31 97 TYR A CA 1
ATOM 718 C C . TYR A 1 97 ? 2.807 9.142 9.372 1.00 77.31 97 TYR A C 1
ATOM 720 O O . TYR A 1 97 ? 2.193 9.608 10.330 1.00 77.31 97 TYR A O 1
ATOM 728 N N . TRP A 1 98 ? 2.230 8.990 8.178 1.00 74.69 98 TRP A N 1
ATOM 729 C CA . TRP A 1 98 ? 0.824 9.313 7.929 1.00 74.69 98 TRP A CA 1
ATOM 730 C C . TRP A 1 98 ? -0.134 8.449 8.737 1.00 74.69 98 TRP A C 1
ATOM 732 O O . TRP A 1 98 ? -1.121 8.965 9.250 1.00 74.69 98 TRP A O 1
ATOM 742 N N . THR A 1 99 ? 0.171 7.165 8.906 1.00 76.12 99 THR A N 1
ATOM 743 C CA . THR A 1 99 ? -0.611 6.281 9.777 1.00 76.12 99 THR A CA 1
ATOM 744 C C . THR A 1 99 ? -0.554 6.779 11.221 1.00 76.12 99 THR A C 1
ATOM 746 O O . THR A 1 99 ? -1.587 6.921 11.866 1.00 76.12 99 THR A O 1
ATOM 749 N N . TYR A 1 100 ? 0.635 7.135 11.712 1.00 70.31 100 TYR A N 1
ATOM 750 C CA . TYR A 1 100 ? 0.814 7.668 13.060 1.00 70.31 100 TYR A CA 1
ATOM 751 C C . TYR A 1 100 ? 0.037 8.972 13.293 1.00 70.31 100 TYR A C 1
ATOM 753 O O . TYR A 1 100 ? -0.612 9.097 14.333 1.00 70.31 100 TYR A O 1
ATOM 761 N N . LEU A 1 101 ? 0.079 9.904 12.331 1.00 74.00 101 LEU A N 1
ATOM 762 C CA . LEU A 1 101 ? -0.650 11.179 12.346 1.00 74.00 101 LEU A CA 1
ATOM 763 C C . LEU A 1 101 ? -2.163 10.996 12.240 1.00 74.00 101 LEU A C 1
ATOM 765 O O . LEU A 1 101 ? -2.902 11.594 13.013 1.00 74.00 101 LEU A O 1
ATOM 769 N N . GLY A 1 102 ? -2.628 10.140 11.330 1.00 63.84 102 GLY A N 1
ATOM 770 C CA . GLY A 1 102 ? -4.053 9.860 11.145 1.00 63.84 102 GLY A CA 1
ATOM 771 C C . GLY A 1 102 ? -4.714 9.232 12.374 1.00 63.84 102 GLY A C 1
ATOM 772 O O . GLY A 1 102 ? -5.926 9.323 12.530 1.00 63.84 102 GLY A O 1
ATOM 773 N N . LEU A 1 103 ? -3.920 8.633 13.267 1.00 66.25 103 LEU A N 1
ATOM 774 C CA . LEU A 1 103 ? -4.376 8.062 14.532 1.00 66.25 103 LEU A CA 1
ATOM 775 C C . LEU A 1 103 ? -4.249 9.036 15.729 1.00 66.25 103 LEU A C 1
ATOM 777 O O . LEU A 1 103 ? -4.693 8.688 16.822 1.00 66.25 103 LEU A O 1
ATOM 781 N N . VAL A 1 104 ? -3.635 10.222 15.564 1.00 64.69 104 VAL A N 1
ATOM 782 C CA . VAL A 1 104 ? -3.551 11.263 16.619 1.00 64.69 104 VAL A CA 1
ATOM 783 C C . VAL A 1 104 ? -4.932 11.817 16.959 1.00 64.69 104 VAL A C 1
ATOM 785 O O . VAL A 1 104 ? -5.193 12.058 18.134 1.00 64.69 104 VAL A O 1
ATOM 788 N N . ASP A 1 105 ? -5.811 11.961 15.963 1.00 57.56 105 ASP A N 1
ATOM 789 C CA . ASP A 1 105 ? -7.133 12.572 16.120 1.00 57.56 105 ASP A CA 1
ATOM 790 C C . ASP A 1 105 ? -8.275 11.562 15.882 1.00 57.56 105 ASP A C 1
ATOM 792 O O . ASP A 1 105 ? -8.821 11.472 14.778 1.00 57.56 105 ASP A O 1
ATOM 796 N N . PRO A 1 106 ? -8.715 10.832 16.927 1.00 54.84 106 PRO A N 1
ATOM 797 C CA . PRO A 1 106 ? -9.904 9.976 16.873 1.00 54.84 106 PRO A CA 1
ATOM 798 C C . PRO A 1 106 ? -11.222 10.731 16.597 1.00 54.84 106 PRO A C 1
ATOM 800 O O . PRO A 1 106 ? -12.247 10.102 16.343 1.00 54.84 106 PRO A O 1
ATOM 803 N N . GLY A 1 107 ? -11.218 12.068 16.663 1.00 54.22 107 GLY A N 1
ATOM 804 C CA . GLY A 1 107 ? -12.406 12.927 16.574 1.00 54.22 107 GLY A CA 1
ATOM 805 C C . GLY A 1 107 ? -12.884 13.293 15.162 1.00 54.22 107 GLY A C 1
ATOM 806 O O . GLY A 1 107 ? -13.894 13.977 15.036 1.00 54.22 107 GLY A O 1
ATOM 807 N N . GLN A 1 108 ? -12.205 12.856 14.092 1.00 51.69 108 GLN A N 1
ATOM 808 C CA . GLN A 1 108 ? -12.602 13.142 12.699 1.00 51.69 108 GLN A CA 1
ATOM 809 C C . GLN A 1 108 ? -13.373 12.003 12.013 1.00 51.69 108 GLN A C 1
ATOM 811 O O . GLN A 1 108 ? -13.351 11.866 10.791 1.00 51.69 108 GLN A O 1
ATOM 816 N N . LEU A 1 109 ? -14.099 11.179 12.761 1.00 47.81 109 LEU A N 1
ATOM 817 C CA . LEU A 1 109 ? -15.080 10.264 12.171 1.00 47.81 109 LEU A CA 1
ATOM 818 C C . LEU A 1 109 ? -16.475 10.900 12.319 1.00 47.81 109 LEU A C 1
ATOM 820 O O . LEU A 1 109 ? -16.888 11.134 13.452 1.00 47.81 109 LEU A O 1
ATOM 824 N N . PRO A 1 110 ? -17.193 11.228 11.219 1.00 46.97 110 PRO A N 1
ATOM 825 C CA . PRO A 1 110 ? -17.043 10.714 9.858 1.00 46.97 110 PRO A CA 1
ATOM 826 C C . PRO A 1 110 ? -16.359 11.706 8.898 1.00 46.97 110 PRO A C 1
ATOM 828 O O . PRO A 1 110 ? -16.959 12.680 8.437 1.00 46.97 110 PRO A O 1
ATOM 831 N N . ASN A 1 111 ? -15.118 11.412 8.504 1.00 58.47 111 ASN A N 1
ATOM 832 C CA . ASN A 1 111 ? -14.455 12.124 7.418 1.00 58.47 111 ASN A CA 1
ATOM 833 C C . ASN A 1 111 ? -15.085 11.703 6.079 1.00 58.47 111 ASN A C 1
ATOM 835 O O . ASN A 1 111 ? -14.970 10.553 5.647 1.00 58.47 111 ASN A O 1
ATOM 839 N N . ARG A 1 112 ? -15.756 12.646 5.410 1.00 55.59 112 ARG A N 1
ATOM 840 C CA . ARG A 1 112 ? -16.469 12.459 4.129 1.00 55.59 112 ARG A CA 1
ATOM 841 C C . ARG A 1 112 ? -15.582 11.824 3.049 1.00 55.59 112 ARG A C 1
ATOM 843 O O . ARG A 1 112 ? -16.071 11.073 2.209 1.00 55.59 112 ARG A O 1
ATOM 850 N N . TRP A 1 113 ? -14.273 12.060 3.124 1.00 52.06 113 TRP A N 1
ATOM 851 C CA . TRP A 1 113 ? -13.274 11.484 2.227 1.00 52.06 113 TRP A CA 1
ATOM 852 C C . TRP A 1 113 ? -13.075 9.977 2.407 1.00 52.06 113 TRP A C 1
ATOM 854 O O . TRP A 1 113 ? -12.928 9.270 1.415 1.00 52.06 113 TRP A O 1
ATOM 864 N N . GLY A 1 114 ? -13.137 9.460 3.639 1.00 56.12 114 GLY A N 1
ATOM 865 C CA . GLY A 1 114 ? -13.036 8.019 3.896 1.00 56.12 114 GLY A CA 1
ATOM 866 C C . GLY A 1 114 ? -14.247 7.253 3.360 1.00 56.12 114 GLY A C 1
ATOM 867 O O . GLY A 1 114 ? -14.104 6.170 2.791 1.00 56.12 114 GLY A O 1
ATOM 868 N N . VAL A 1 115 ? -15.435 7.859 3.456 1.00 62.75 115 VAL A N 1
ATOM 869 C CA . VAL A 1 115 ? -16.672 7.312 2.878 1.00 62.75 115 VAL A CA 1
ATOM 870 C C . VAL A 1 115 ? -16.594 7.312 1.349 1.00 62.75 115 VAL A C 1
ATOM 872 O O . VAL A 1 115 ? -16.876 6.288 0.735 1.00 62.75 115 VAL A O 1
ATOM 875 N N . LEU A 1 116 ? -16.140 8.409 0.732 1.00 61.53 1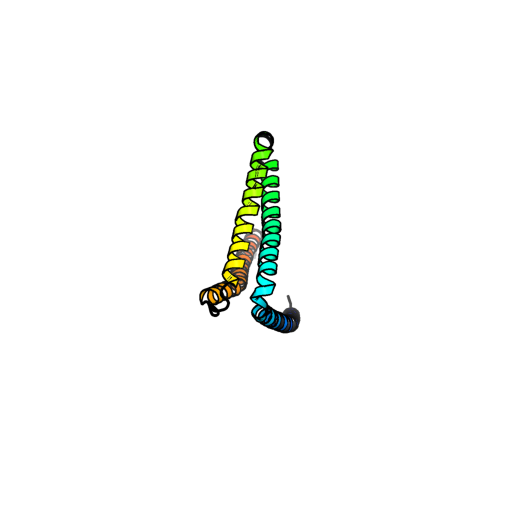16 LEU A N 1
ATOM 876 C CA . LEU A 1 116 ? -15.951 8.513 -0.723 1.00 61.53 116 LEU A CA 1
ATOM 877 C C . LEU A 1 116 ? -14.907 7.524 -1.261 1.00 61.53 116 LEU A C 1
ATOM 879 O O . LEU A 1 116 ? -15.150 6.878 -2.278 1.00 61.53 116 LEU A O 1
ATOM 883 N N . ALA A 1 117 ? -13.780 7.356 -0.567 1.00 58.28 117 ALA A N 1
ATOM 884 C CA . ALA A 1 117 ? -12.754 6.383 -0.935 1.00 58.28 117 ALA A CA 1
ATOM 885 C C . ALA A 1 117 ? -13.276 4.939 -0.838 1.00 58.28 117 ALA A C 1
ATOM 887 O O . ALA A 1 117 ? -13.050 4.137 -1.745 1.00 58.28 117 ALA A O 1
ATOM 888 N N . SER A 1 118 ? -14.043 4.628 0.212 1.00 59.28 118 SER A N 1
ATOM 889 C CA . SER A 1 118 ? -14.688 3.320 0.383 1.00 59.28 118 SER A CA 1
ATOM 890 C C . SER A 1 118 ? -15.744 3.063 -0.694 1.00 59.28 118 SER A C 1
ATOM 892 O O . SER A 1 118 ? -15.810 1.961 -1.232 1.00 59.28 118 SER A O 1
ATOM 894 N N . LEU A 1 119 ? -16.522 4.085 -1.074 1.00 68.12 119 LEU A N 1
ATOM 895 C CA . LEU A 1 119 ? -17.483 4.013 -2.178 1.00 68.12 119 LEU A CA 1
ATOM 896 C C . LEU A 1 119 ? -16.777 3.767 -3.521 1.00 68.12 119 LEU A C 1
ATOM 898 O O . LEU A 1 119 ? -17.232 2.956 -4.324 1.00 68.12 119 LEU A O 1
ATOM 902 N N . GLY A 1 120 ? -15.637 4.427 -3.743 1.00 66.81 120 GLY A N 1
ATOM 903 C CA . GLY A 1 120 ? -14.791 4.216 -4.916 1.00 66.81 120 GLY A CA 1
ATOM 904 C C . GLY A 1 120 ? -14.219 2.798 -4.978 1.00 66.81 120 GLY A C 1
ATOM 905 O O . GLY A 1 120 ? -14.278 2.153 -6.024 1.00 66.81 120 GLY A O 1
ATOM 906 N N . MET A 1 121 ? -13.738 2.269 -3.848 1.00 57.50 121 MET A N 1
ATOM 907 C CA . MET A 1 121 ? -13.262 0.885 -3.750 1.00 57.50 121 MET A CA 1
ATOM 908 C C . MET A 1 121 ? -14.380 -0.146 -3.916 1.00 57.50 121 MET A C 1
ATOM 910 O O . MET A 1 121 ? -14.146 -1.184 -4.527 1.00 57.50 121 MET A O 1
ATOM 914 N N . LEU A 1 122 ? -15.593 0.147 -3.444 1.00 65.38 122 LEU A N 1
ATOM 915 C CA . LEU A 1 122 ? -16.788 -0.650 -3.728 1.00 65.38 122 LEU A CA 1
ATOM 916 C C . LEU A 1 122 ? -17.176 -0.592 -5.206 1.00 65.38 122 LEU A C 1
ATOM 918 O O . LEU A 1 122 ? -17.657 -1.585 -5.736 1.00 65.38 122 LEU A O 1
ATOM 922 N N . GLY A 1 123 ? -16.930 0.529 -5.888 1.00 67.94 123 GLY A N 1
ATOM 923 C CA . GLY A 1 123 ? -17.151 0.684 -7.327 1.00 67.94 123 GLY A CA 1
ATOM 924 C C . GLY A 1 123 ? -16.152 -0.087 -8.195 1.00 67.94 123 GLY A C 1
ATOM 925 O O . GLY A 1 123 ? -16.500 -0.523 -9.290 1.00 67.94 123 GLY A O 1
ATOM 926 N N . LEU A 1 124 ? -14.934 -0.313 -7.705 1.00 63.69 124 LEU A N 1
ATOM 927 C CA . LEU A 1 124 ? -13.856 -1.017 -8.408 1.00 63.69 124 LEU A CA 1
ATOM 928 C C . LEU A 1 124 ? -14.221 -2.447 -8.869 1.00 63.69 124 LEU A C 1
ATOM 930 O O . LEU A 1 124 ? -14.049 -2.728 -10.056 1.00 63.69 124 LEU A O 1
ATOM 934 N N . PRO A 1 125 ? -14.783 -3.346 -8.033 1.00 61.03 125 PRO A N 1
ATOM 935 C CA . PRO A 1 125 ? -15.219 -4.668 -8.487 1.00 61.03 125 PRO A CA 1
ATOM 936 C C . PRO A 1 125 ? -16.341 -4.592 -9.533 1.00 61.03 125 PRO A C 1
ATOM 938 O O . PRO A 1 125 ? -16.359 -5.404 -10.459 1.00 61.03 125 PRO A O 1
ATOM 941 N N . PHE A 1 126 ? -17.233 -3.596 -9.463 1.00 68.81 126 PHE A N 1
ATOM 942 C CA . PHE A 1 126 ? -18.248 -3.375 -10.502 1.00 68.81 126 PHE A CA 1
ATOM 943 C C . PHE A 1 126 ? -17.635 -2.862 -11.806 1.00 68.81 126 PHE A C 1
ATOM 945 O O . PHE A 1 126 ? -18.005 -3.343 -12.875 1.00 68.81 126 PHE A O 1
ATOM 952 N N . ALA A 1 127 ? -16.674 -1.941 -11.733 1.00 65.75 127 ALA A N 1
ATOM 953 C CA . ALA A 1 127 ? -15.952 -1.430 -12.892 1.00 65.75 127 ALA A CA 1
ATOM 954 C C . ALA A 1 127 ? -15.157 -2.544 -13.586 1.00 65.75 127 ALA A C 1
ATOM 956 O O . ALA A 1 127 ? -15.255 -2.690 -14.801 1.00 65.75 127 ALA A O 1
ATOM 957 N N . VAL A 1 128 ? -14.450 -3.386 -12.825 1.00 66.12 128 VAL A N 1
ATOM 958 C CA . VAL A 1 128 ? -13.729 -4.554 -13.355 1.00 66.12 128 VAL A CA 1
ATOM 959 C C . VAL A 1 128 ? -14.700 -5.549 -13.985 1.00 66.12 128 VAL A C 1
ATOM 961 O O . VAL A 1 128 ? -14.494 -5.946 -15.124 1.00 66.12 128 VAL A O 1
ATOM 964 N N . THR A 1 129 ? -15.808 -5.882 -13.317 1.00 67.44 129 THR A N 1
ATOM 965 C CA . THR A 1 129 ? -16.825 -6.801 -13.867 1.00 67.44 129 THR A CA 1
ATOM 966 C C . THR A 1 129 ? -17.477 -6.247 -15.141 1.00 67.44 129 THR A C 1
ATOM 968 O O . THR A 1 129 ? -17.788 -6.992 -16.072 1.00 67.44 129 THR A O 1
ATOM 971 N N . TYR A 1 130 ? -17.688 -4.931 -15.208 1.00 70.06 130 TYR A N 1
ATOM 972 C CA . TYR A 1 130 ? -18.255 -4.257 -16.374 1.00 70.06 130 TYR A CA 1
ATOM 973 C C . TYR A 1 130 ? -17.277 -4.228 -17.554 1.00 70.06 130 TYR A C 1
ATOM 975 O O . TYR A 1 130 ? -17.658 -4.513 -18.691 1.00 70.06 130 TYR A O 1
ATOM 983 N N . VAL A 1 131 ? -16.011 -3.916 -17.278 1.00 71.56 131 VAL A N 1
ATOM 984 C CA . VAL A 1 131 ? -14.928 -3.918 -18.261 1.00 71.56 131 VAL A CA 1
ATOM 985 C C . VAL A 1 131 ? -14.703 -5.333 -18.790 1.00 71.56 131 VAL A C 1
ATOM 987 O O . VAL A 1 131 ? -14.719 -5.523 -20.003 1.00 71.56 131 VAL A O 1
ATOM 990 N N . ASP A 1 132 ? -14.608 -6.331 -17.915 1.00 67.50 132 ASP A N 1
ATOM 991 C CA . ASP A 1 132 ? -14.405 -7.732 -18.287 1.00 67.50 132 ASP A CA 1
ATOM 992 C C . ASP A 1 132 ? -15.539 -8.247 -19.186 1.00 67.50 132 ASP A C 1
ATOM 994 O O . ASP A 1 132 ? -15.291 -8.731 -20.289 1.00 67.50 132 ASP A O 1
ATOM 998 N N . ARG A 1 133 ? -16.808 -7.987 -18.825 1.00 61.75 133 ARG A N 1
ATOM 999 C CA . ARG A 1 133 ? -17.962 -8.299 -19.693 1.00 61.75 133 ARG A CA 1
ATOM 1000 C C . ARG A 1 133 ? -17.894 -7.618 -21.058 1.00 61.75 133 ARG A C 1
ATOM 1002 O O . ARG A 1 133 ? -18.348 -8.190 -22.048 1.00 61.75 133 ARG A O 1
ATOM 1009 N N . ARG A 1 134 ? -17.368 -6.394 -21.134 1.00 65.12 134 ARG A N 1
ATOM 1010 C CA . ARG A 1 134 ? -17.272 -5.642 -22.392 1.00 65.12 134 ARG A CA 1
ATOM 1011 C C . ARG A 1 134 ? -16.122 -6.133 -23.272 1.00 65.12 134 ARG A C 1
ATOM 1013 O O . ARG A 1 134 ? -16.280 -6.145 -24.492 1.00 65.12 134 ARG A O 1
ATOM 1020 N N . TYR A 1 135 ? -15.003 -6.546 -22.681 1.00 61.41 135 TYR A N 1
ATOM 1021 C CA . TYR A 1 135 ? -13.864 -7.110 -23.408 1.00 61.41 135 TYR A CA 1
ATOM 1022 C C . TYR A 1 135 ? -14.119 -8.556 -23.849 1.00 61.41 135 TYR A C 1
ATOM 1024 O O . TYR A 1 135 ? -13.870 -8.869 -25.012 1.00 61.41 135 TYR A O 1
ATOM 1032 N N . LEU A 1 136 ? -14.699 -9.401 -22.990 1.00 61.56 136 LEU A N 1
ATOM 1033 C CA . LEU A 1 136 ? -15.102 -10.772 -23.332 1.00 61.56 136 LEU A CA 1
ATOM 1034 C C . LEU A 1 136 ? -16.091 -10.785 -24.502 1.00 61.56 136 LEU A C 1
ATOM 1036 O O . LEU A 1 136 ? -15.837 -11.439 -25.508 1.00 61.56 136 LEU A O 1
ATOM 1040 N N . ARG A 1 137 ? -17.131 -9.943 -24.452 1.00 64.75 137 ARG A N 1
ATOM 1041 C CA . ARG A 1 137 ? -18.117 -9.825 -25.539 1.00 64.75 137 ARG A CA 1
ATOM 1042 C C . ARG A 1 137 ? -17.498 -9.348 -26.861 1.00 64.75 137 ARG A C 1
ATOM 1044 O O . ARG A 1 137 ? -17.962 -9.726 -27.929 1.00 64.75 137 ARG A O 1
ATOM 1051 N N . ARG A 1 138 ? -16.450 -8.513 -26.825 1.00 65.75 138 ARG A N 1
ATOM 1052 C CA . ARG A 1 138 ? -15.735 -8.101 -28.049 1.00 65.75 138 ARG A CA 1
ATOM 1053 C C . ARG A 1 138 ? -14.879 -9.220 -28.632 1.00 65.75 138 ARG A C 1
ATOM 1055 O O . ARG A 1 138 ? -14.771 -9.288 -29.851 1.00 65.75 138 ARG A O 1
ATOM 1062 N N . ARG A 1 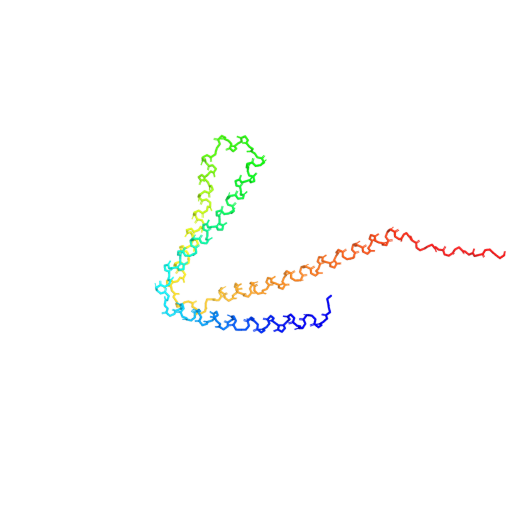139 ? -14.289 -10.076 -27.792 1.00 65.25 139 ARG A N 1
ATOM 1063 C CA . ARG A 1 139 ? -13.537 -11.250 -28.253 1.00 65.25 139 ARG A CA 1
ATOM 1064 C C . ARG A 1 139 ? -14.453 -12.327 -28.817 1.00 65.25 139 ARG A C 1
ATOM 1066 O O . ARG A 1 139 ? -14.110 -12.883 -29.845 1.00 65.25 139 ARG A O 1
ATOM 1073 N N . GLU A 1 140 ? -15.613 -12.556 -28.206 1.00 65.19 140 GLU A N 1
ATOM 1074 C CA . GLU A 1 140 ? -16.631 -13.479 -28.729 1.00 65.19 140 GLU A CA 1
ATOM 1075 C C . GLU A 1 140 ? -17.094 -13.051 -30.128 1.00 65.19 140 GLU A C 1
ATOM 1077 O O . GLU A 1 140 ? -17.031 -13.838 -31.062 1.00 65.19 140 GLU A O 1
ATOM 1082 N N . VAL A 1 141 ? -17.425 -11.769 -30.322 1.00 68.44 141 VAL A N 1
ATOM 1083 C CA . VAL A 1 141 ? -17.824 -11.244 -31.643 1.00 68.44 141 VAL A CA 1
ATOM 1084 C C . VAL A 1 141 ? -16.676 -11.276 -32.664 1.00 68.44 141 VAL A C 1
ATOM 1086 O O . VAL A 1 141 ? -16.923 -11.388 -33.862 1.00 68.44 141 VAL A O 1
ATOM 1089 N N . ALA A 1 142 ? -15.420 -11.142 -32.227 1.00 66.94 142 ALA A N 1
ATOM 1090 C CA . ALA A 1 142 ? -14.261 -11.267 -33.113 1.00 66.94 142 ALA A CA 1
ATOM 1091 C C . ALA A 1 142 ? -14.014 -12.729 -33.521 1.00 66.94 142 ALA A C 1
ATOM 1093 O O . ALA A 1 142 ? -13.801 -12.985 -34.700 1.00 66.94 142 ALA A O 1
ATOM 1094 N N . ALA A 1 143 ? -14.133 -13.670 -32.580 1.00 69.44 143 ALA A N 1
ATOM 1095 C CA . ALA A 1 143 ? -14.018 -15.103 -32.836 1.00 69.44 143 ALA A CA 1
ATOM 1096 C C . ALA A 1 143 ? -15.142 -15.605 -33.757 1.00 69.44 143 ALA A C 1
ATOM 1098 O O . ALA A 1 143 ? -14.863 -16.289 -34.731 1.00 69.44 143 ALA A O 1
ATOM 1099 N N . GLU A 1 144 ? -16.391 -15.168 -33.551 1.00 67.62 144 GLU A N 1
ATOM 1100 C CA . GLU A 1 144 ? -17.508 -15.486 -34.456 1.00 67.62 144 GLU A CA 1
ATOM 1101 C C . GLU A 1 144 ? -17.281 -14.954 -35.881 1.00 67.62 144 GLU A C 1
ATOM 1103 O O . GLU A 1 144 ? -17.725 -15.561 -36.854 1.00 67.62 144 GLU A O 1
ATOM 1108 N N . ARG A 1 145 ? -16.595 -13.812 -36.033 1.00 65.19 145 ARG A N 1
ATOM 1109 C CA . ARG A 1 145 ? -16.240 -13.258 -37.351 1.00 65.19 145 ARG A CA 1
ATOM 1110 C C . ARG A 1 145 ? -15.109 -14.028 -38.018 1.00 65.19 145 ARG A C 1
ATOM 1112 O O . ARG A 1 145 ? -15.149 -14.179 -39.232 1.00 65.19 145 ARG A O 1
ATOM 1119 N N . GLU A 1 146 ? -14.127 -14.489 -37.251 1.00 66.25 146 GLU A N 1
ATOM 1120 C CA . GLU A 1 146 ? -13.051 -15.352 -37.748 1.00 66.25 146 GLU A CA 1
ATOM 1121 C C . GLU A 1 146 ? -13.617 -16.711 -38.183 1.00 66.25 146 GLU A C 1
ATOM 1123 O O . GLU A 1 146 ? -13.368 -17.131 -39.310 1.00 66.25 146 GLU A O 1
ATOM 1128 N N . GLU A 1 147 ? -14.502 -17.315 -37.383 1.00 62.88 147 GLU A N 1
ATOM 1129 C CA . GLU A 1 147 ? -15.214 -18.551 -37.734 1.00 62.88 147 GLU A CA 1
ATOM 1130 C C . GLU A 1 147 ? -16.093 -18.387 -38.987 1.00 62.88 147 GLU A C 1
ATOM 1132 O O . GLU A 1 147 ? -16.150 -19.289 -39.820 1.00 62.88 147 GLU A O 1
ATOM 1137 N N . GLN A 1 148 ? -16.736 -17.229 -39.180 1.00 59.81 148 GLN A N 1
ATOM 1138 C CA . GLN A 1 148 ? -17.507 -16.919 -40.397 1.00 59.81 148 GLN A CA 1
ATOM 1139 C C . GLN A 1 148 ? -16.642 -16.621 -41.630 1.00 59.81 148 GLN A C 1
ATOM 1141 O O . GLN A 1 148 ? -17.129 -16.728 -42.753 1.00 59.81 148 GLN A O 1
ATOM 1146 N N . MET A 1 149 ? -15.382 -16.217 -41.454 1.00 60.94 149 MET A N 1
ATOM 1147 C CA . MET A 1 149 ? -14.433 -16.065 -42.563 1.00 60.94 149 MET A CA 1
ATOM 1148 C C . MET A 1 149 ? -13.798 -17.405 -42.948 1.00 60.94 149 MET A C 1
ATOM 1150 O O . MET A 1 149 ? -13.523 -17.626 -44.127 1.00 60.94 149 MET A O 1
ATOM 1154 N N . GLU A 1 150 ? -13.597 -18.300 -41.976 1.00 60.09 150 GLU A N 1
ATOM 1155 C CA . GLU A 1 150 ? -13.080 -19.656 -42.188 1.00 60.09 150 GLU A CA 1
ATOM 1156 C C . GLU A 1 150 ? -14.154 -20.583 -42.789 1.00 60.09 150 GLU A C 1
ATOM 1158 O O . GLU A 1 150 ? -13.882 -21.362 -43.706 1.00 60.09 150 GLU A O 1
ATOM 1163 N N . GLN A 1 151 ? -15.412 -20.427 -42.364 1.00 57.56 151 GLN A N 1
ATOM 1164 C CA . GLN A 1 151 ? -16.590 -20.984 -43.030 1.00 57.56 151 GLN A CA 1
ATOM 1165 C C . GLN A 1 151 ? -16.968 -20.091 -44.219 1.00 57.56 151 GLN A C 1
ATOM 1167 O O . GLN A 1 151 ? -17.910 -19.305 -44.151 1.00 57.56 151 GLN A O 1
ATOM 1172 N N . GLY A 1 152 ? -16.199 -20.183 -45.307 1.00 53.22 152 GLY A N 1
ATOM 1173 C CA . GLY A 1 152 ? -16.418 -19.418 -46.541 1.00 53.22 152 GLY A CA 1
ATOM 1174 C C . GLY A 1 152 ? -17.891 -19.371 -47.010 1.00 53.22 152 GLY A C 1
ATOM 1175 O O . GLY A 1 152 ? -18.694 -20.236 -46.654 1.00 53.22 152 GLY A O 1
ATOM 1176 N N . PRO A 1 153 ? -18.263 -18.361 -47.826 1.00 63.81 153 PRO A N 1
ATOM 1177 C CA . PRO A 1 153 ? -19.649 -17.939 -48.047 1.00 63.81 153 PRO A CA 1
ATOM 1178 C C . PRO A 1 153 ? -20.559 -19.116 -48.423 1.00 63.81 153 PRO A C 1
ATOM 1180 O O . PRO A 1 153 ? -20.131 -19.967 -49.210 1.00 63.81 153 PRO A O 1
ATOM 1183 N N . PRO A 1 154 ? -21.815 -19.164 -47.924 1.00 56.16 154 PRO A N 1
ATOM 1184 C CA . PRO A 1 154 ? -22.699 -20.298 -48.151 1.00 56.16 154 PRO A CA 1
ATOM 1185 C C . PRO A 1 154 ? -22.802 -20.535 -49.652 1.00 56.16 154 PRO A C 1
ATOM 1187 O O . PRO A 1 154 ? -23.208 -19.643 -50.407 1.00 56.16 154 PRO A O 1
ATOM 1190 N N . ALA A 1 155 ? -22.365 -21.722 -50.078 1.00 57.97 155 ALA A N 1
ATOM 1191 C CA . ALA A 1 155 ? -22.367 -22.132 -51.468 1.00 57.97 155 ALA A CA 1
ATOM 1192 C C . ALA A 1 155 ? -23.775 -21.908 -52.023 1.00 57.97 155 ALA A C 1
ATOM 1194 O O . ALA A 1 155 ? -24.713 -22.630 -51.682 1.00 57.97 155 ALA A O 1
ATOM 1195 N N . ARG A 1 156 ? -23.927 -20.863 -52.848 1.00 59.34 156 ARG A N 1
ATOM 1196 C CA . ARG A 1 156 ? -25.159 -20.603 -53.590 1.00 59.34 156 ARG A CA 1
ATOM 1197 C C . ARG A 1 156 ? -25.535 -21.908 -54.271 1.00 59.34 156 ARG A C 1
ATOM 1199 O O . ARG A 1 156 ? -24.755 -22.427 -55.071 1.00 59.34 156 ARG A O 1
ATOM 1206 N N . ALA A 1 157 ? -26.704 -22.429 -53.907 1.00 59.16 157 ALA A N 1
ATOM 1207 C CA . ALA A 1 157 ? -27.284 -23.619 -54.495 1.00 59.16 157 ALA A CA 1
ATOM 1208 C C . ALA A 1 157 ? -27.184 -23.504 -56.020 1.00 59.16 157 ALA A C 1
ATOM 1210 O O . ALA A 1 157 ? -27.828 -22.651 -56.633 1.00 59.16 157 ALA A O 1
ATOM 1211 N N . ARG A 1 158 ? -26.319 -24.323 -56.628 1.00 56.91 158 ARG A N 1
ATOM 1212 C CA . ARG A 1 158 ? -26.268 -24.441 -58.083 1.00 56.91 158 ARG A CA 1
ATOM 1213 C C . ARG A 1 158 ? -27.633 -24.973 -58.531 1.00 56.91 158 ARG A C 1
ATOM 1215 O O . ARG A 1 158 ? -28.066 -25.996 -57.993 1.00 56.91 158 ARG A O 1
ATOM 1222 N N . PRO A 1 159 ? -28.324 -24.318 -59.478 1.00 59.38 159 PRO A N 1
ATOM 1223 C CA . PRO A 1 159 ? -29.565 -24.858 -60.000 1.00 59.38 159 PRO A CA 1
ATOM 1224 C C . PRO A 1 159 ? -29.248 -26.176 -60.713 1.00 59.38 159 PRO A C 1
ATOM 1226 O O . PRO A 1 159 ? -28.347 -26.237 -61.550 1.00 59.38 159 PRO A O 1
ATOM 1229 N N . ARG A 1 160 ? -29.951 -27.246 -60.323 1.00 59.66 160 ARG A N 1
ATOM 1230 C CA . ARG A 1 160 ? -29.852 -28.558 -60.973 1.00 59.66 160 ARG A CA 1
ATOM 1231 C C . ARG A 1 160 ? -30.264 -28.410 -62.445 1.00 59.66 160 ARG A C 1
ATOM 1233 O O . ARG A 1 160 ? -31.371 -27.921 -62.681 1.00 59.66 160 ARG A O 1
ATOM 1240 N N . PRO A 1 161 ? -29.434 -28.827 -63.416 1.00 64.69 161 PRO A N 1
ATOM 1241 C CA . PRO A 1 161 ? -29.899 -28.970 -64.786 1.00 64.69 161 PRO A CA 1
ATOM 1242 C C . PRO A 1 161 ? -30.908 -30.126 -64.839 1.00 64.69 161 PRO A C 1
ATOM 1244 O O . PRO A 1 161 ? -30.706 -31.155 -64.189 1.00 64.69 161 PRO A O 1
ATOM 1247 N N . ARG A 1 162 ? -32.025 -29.887 -65.529 1.00 63.28 162 ARG A N 1
ATOM 1248 C CA . ARG A 1 162 ? -33.050 -30.888 -65.842 1.00 63.28 162 ARG A CA 1
ATOM 1249 C C . ARG A 1 162 ? -32.588 -31.790 -66.973 1.00 63.28 162 ARG A C 1
ATOM 1251 O O . ARG A 1 162 ? -31.886 -31.263 -67.863 1.00 63.28 162 ARG A O 1
#

Sequence (162 aa):
MTRRRLQEIGLVVVGVVTPIGILAVNAAAFVMRHLTEFRVGLAAAALVSGMLLNGLAAWAAIRFARRNAPLLYAEYRRVALAAAVLFVAVPSAISAYWTYLGLVDPGQLPNRWGVLASLGMLGLPFAVTYVDRRYLRRREVAAEREEQMEQGPPARARPRPR

Radius of gyration: 27.7 Å; chains: 1; bounding box: 63×44×89 Å